Protein AF-R0MLH4-F1 (afd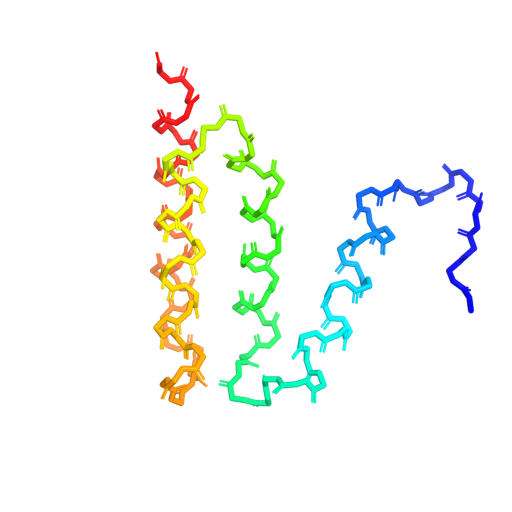b_monomer_lite)

Sequence (87 aa):
MPSLDGMNSNINIVSEYIHNLFSQNFPNITPESLKIFISGLFELCKNDEILREHIEDFNVKIYEFGNDEDLEEEMALKNERILSCQE

InterPro domains:
  IPR011989 Armadillo-like helical [G3DSA:1.25.10.10] (2-86)
  IPR014877 Exportin-1, C-terminal [PF08767] (5-66)
  IPR016024 Armadillo-type fold [SSF48371] (8-66)

Secondary structure (DSSP, 8-state):
-----TTS-HHHHHHHHHHHHHHHH-TTS-HHHHHHHHHHHHHSTT-HHHHHHHHHHHHHHTTS---STTHHHHHHHHHHHHHHTT-

pLDDT: mean 86.04, std 11.57, range [49.69, 95.19]

Organism: Nosema bombycis (strain CQ1 / CVCC 102059) (NCBI:txid578461)

Radius of gyration: 13.69 Å; chains: 1; bounding box: 33×26×36 Å

Foldseek 3Di:
DPDPPPVDDPLRVVLVVQLVVCCVVQVLADSLLSNLLSVLCVLLVLPPVLNVVSVVVVVVSSVPNDDCPCSVVSNVSSVVSSVVSVD

Structure (mmCIF, N/CA/C/O backbone):
data_AF-R0MLH4-F1
#
_entry.id   AF-R0MLH4-F1
#
loop_
_atom_site.group_PDB
_atom_site.id
_atom_site.type_symbol
_atom_site.label_atom_id
_atom_site.label_alt_id
_atom_site.label_comp_id
_atom_site.label_asym_id
_atom_site.label_entity_id
_atom_site.label_seq_id
_atom_site.pdbx_PDB_ins_code
_atom_site.Cartn_x
_atom_site.Cartn_y
_atom_site.Cartn_z
_atom_site.occupancy
_atom_site.B_iso_or_equiv
_atom_site.auth_seq_id
_atom_site.auth_comp_id
_atom_site.auth_asym_id
_atom_site.auth_atom_id
_atom_site.pdbx_PDB_model_num
ATOM 1 N N . MET A 1 1 ? -19.644 -13.228 -7.353 1.00 49.69 1 MET A N 1
ATOM 2 C CA . MET A 1 1 ? -18.518 -13.419 -8.292 1.00 49.69 1 MET A CA 1
ATOM 3 C C . MET A 1 1 ? -18.307 -12.103 -9.009 1.00 49.69 1 MET A C 1
ATOM 5 O O . MET A 1 1 ? -19.316 -11.557 -9.445 1.00 49.69 1 MET A O 1
ATOM 9 N N . PRO A 1 2 ? -17.070 -11.598 -9.120 1.00 53.03 2 PRO A N 1
ATOM 10 C CA . PRO A 1 2 ? -16.796 -10.477 -10.011 1.00 53.03 2 PRO A CA 1
ATOM 11 C C . PRO A 1 2 ? -17.122 -10.930 -11.440 1.00 53.03 2 PRO A C 1
ATOM 13 O O . PRO A 1 2 ? -16.771 -12.051 -11.823 1.00 53.03 2 PRO A O 1
ATOM 16 N N . SER A 1 3 ? -17.882 -10.134 -12.191 1.00 52.47 3 SER A N 1
ATOM 17 C CA . SER A 1 3 ? -18.220 -10.492 -13.566 1.00 52.47 3 SER A CA 1
ATOM 18 C C . SER A 1 3 ? -16.981 -10.322 -14.451 1.00 52.47 3 SER A C 1
ATOM 20 O O . SER A 1 3 ? -16.268 -9.324 -14.362 1.00 52.47 3 SER A O 1
ATOM 22 N N . LEU A 1 4 ? -16.705 -11.327 -15.289 1.00 56.97 4 LEU A N 1
ATOM 23 C CA . LEU A 1 4 ? -15.620 -11.330 -16.285 1.00 56.97 4 LEU A CA 1
ATOM 24 C C . LEU A 1 4 ? -15.997 -10.522 -17.535 1.00 56.97 4 LEU A C 1
ATOM 26 O O . LEU A 1 4 ? -15.477 -10.752 -18.629 1.00 56.97 4 LEU A O 1
ATOM 30 N N . ASP A 1 5 ? -16.947 -9.605 -17.392 1.00 57.97 5 ASP A N 1
ATOM 31 C CA . ASP A 1 5 ? -17.335 -8.714 -18.462 1.00 57.97 5 ASP A CA 1
ATOM 32 C C . ASP A 1 5 ? -16.110 -7.835 -18.724 1.00 57.97 5 ASP A C 1
ATOM 34 O O . ASP A 1 5 ? -15.556 -7.253 -17.789 1.00 57.97 5 ASP A O 1
ATOM 38 N N . GLY A 1 6 ? -15.677 -7.708 -19.981 1.00 58.56 6 GLY A N 1
ATOM 39 C CA . GLY A 1 6 ? -14.504 -6.904 -20.373 1.00 58.56 6 GLY A CA 1
ATOM 40 C C . GLY A 1 6 ? -14.578 -5.407 -20.016 1.00 58.56 6 GLY A C 1
ATOM 41 O O . GLY A 1 6 ? -13.740 -4.630 -20.460 1.00 58.56 6 GLY A O 1
ATOM 42 N N . MET A 1 7 ? -15.584 -5.003 -19.237 1.00 60.84 7 MET A N 1
ATOM 43 C CA . MET A 1 7 ? -15.745 -3.706 -18.592 1.00 60.84 7 MET A CA 1
ATOM 44 C C . MET A 1 7 ? -14.818 -3.530 -17.378 1.00 60.84 7 MET A C 1
ATOM 46 O O . MET A 1 7 ? -14.446 -2.399 -17.077 1.00 60.84 7 MET A O 1
ATOM 50 N N . ASN A 1 8 ? -14.415 -4.617 -16.705 1.00 58.09 8 ASN A N 1
ATOM 51 C CA . ASN A 1 8 ? -13.522 -4.561 -15.546 1.00 58.09 8 ASN A CA 1
ATOM 52 C C . ASN A 1 8 ? -12.117 -5.055 -15.904 1.00 58.09 8 ASN A C 1
ATOM 54 O O . ASN A 1 8 ? -11.921 -6.209 -16.279 1.00 58.09 8 ASN A O 1
ATOM 58 N N . SER A 1 9 ? -11.122 -4.175 -15.762 1.00 82.81 9 SER A N 1
ATOM 59 C CA . SER A 1 9 ? -9.710 -4.547 -15.902 1.00 82.81 9 SER A CA 1
ATOM 60 C C . SER A 1 9 ? -9.335 -5.624 -14.877 1.00 82.81 9 SER A C 1
ATOM 62 O O . SER A 1 9 ? -9.798 -5.572 -13.736 1.00 82.81 9 SER A O 1
ATOM 64 N N . ASN A 1 10 ? -8.441 -6.553 -15.238 1.00 86.69 10 ASN A N 1
ATOM 65 C CA . ASN A 1 10 ? -7.866 -7.523 -14.294 1.00 86.69 10 ASN A CA 1
ATOM 66 C C . ASN A 1 10 ? -7.295 -6.830 -13.050 1.00 86.69 10 ASN A C 1
ATOM 68 O O . ASN A 1 10 ? -7.420 -7.354 -11.949 1.00 86.69 10 ASN A O 1
ATOM 72 N N . ILE A 1 11 ? -6.727 -5.632 -13.222 1.00 87.19 11 ILE A N 1
ATOM 73 C CA . ILE A 1 11 ? -6.232 -4.808 -12.114 1.00 87.19 11 ILE A CA 1
ATOM 74 C C . ILE A 1 11 ? -7.373 -4.494 -11.143 1.00 87.19 11 ILE A C 1
ATOM 76 O O . ILE A 1 11 ? -7.213 -4.694 -9.949 1.00 87.19 11 ILE A O 1
ATOM 80 N N . ASN A 1 12 ? -8.548 -4.096 -11.634 1.00 88.19 12 ASN A N 1
ATOM 81 C CA . ASN A 1 12 ? -9.693 -3.771 -10.780 1.00 88.19 12 ASN A CA 1
ATOM 82 C C . ASN A 1 12 ? -10.182 -4.999 -10.005 1.00 88.19 12 ASN A C 1
ATOM 84 O O . ASN A 1 12 ? -10.433 -4.902 -8.808 1.00 88.19 12 ASN A O 1
ATOM 88 N N . ILE A 1 13 ? -10.270 -6.153 -10.673 1.00 90.25 13 ILE A N 1
ATOM 89 C CA . ILE A 1 13 ? -10.708 -7.409 -10.046 1.00 90.25 13 ILE A CA 1
ATOM 90 C C . ILE A 1 13 ? -9.737 -7.819 -8.933 1.00 90.25 13 ILE A C 1
ATOM 92 O O . ILE A 1 13 ? -10.160 -8.183 -7.836 1.00 90.25 13 ILE A O 1
ATOM 96 N N . VAL A 1 14 ? -8.431 -7.754 -9.204 1.00 92.00 14 VAL A N 1
ATOM 97 C CA . VAL A 1 14 ? -7.399 -8.107 -8.224 1.00 92.00 14 VAL A CA 1
ATOM 98 C C . VAL A 1 14 ? -7.377 -7.096 -7.077 1.00 92.00 14 VAL A C 1
ATOM 100 O O . VAL A 1 14 ? -7.364 -7.514 -5.923 1.00 92.00 14 VAL A O 1
ATOM 103 N N . SER A 1 15 ? -7.446 -5.794 -7.361 1.00 91.88 15 SER A N 1
ATOM 104 C CA . SER A 1 15 ? -7.508 -4.743 -6.339 1.00 91.88 15 SER A CA 1
ATOM 105 C C . SER A 1 15 ? -8.705 -4.916 -5.409 1.00 91.88 15 SER A C 1
ATOM 107 O O . SER A 1 15 ? -8.546 -4.845 -4.195 1.00 91.88 15 SER A O 1
ATOM 109 N N . GLU A 1 16 ? -9.894 -5.197 -5.950 1.00 91.75 16 GLU A N 1
ATOM 110 C CA . GLU A 1 16 ? -11.099 -5.436 -5.149 1.00 91.75 16 GLU A CA 1
ATOM 111 C C . GLU A 1 16 ? -10.967 -6.701 -4.291 1.00 91.75 16 GLU A C 1
ATOM 113 O O . GLU A 1 16 ? -11.349 -6.714 -3.118 1.00 91.75 16 GLU A O 1
ATOM 118 N N . TYR A 1 17 ? -10.386 -7.765 -4.850 1.00 93.56 17 TYR A N 1
ATOM 119 C CA . TYR A 1 17 ? -10.132 -8.995 -4.109 1.00 93.56 17 TYR A CA 1
ATOM 120 C C . TYR A 1 17 ? -9.156 -8.774 -2.945 1.00 93.56 17 TYR A C 1
ATOM 122 O O . TYR A 1 17 ? -9.446 -9.191 -1.822 1.00 93.56 17 TYR A O 1
ATOM 130 N N . ILE A 1 18 ? -8.032 -8.090 -3.190 1.00 94.25 18 ILE A N 1
ATOM 131 C CA . ILE A 1 18 ? -7.038 -7.770 -2.156 1.00 94.25 18 ILE A CA 1
ATOM 132 C C . ILE A 1 18 ? -7.664 -6.870 -1.091 1.00 94.25 18 ILE A C 1
ATOM 134 O O . ILE A 1 18 ? -7.521 -7.159 0.094 1.00 94.25 18 ILE A O 1
ATOM 138 N N . HIS A 1 19 ? -8.411 -5.839 -1.497 1.00 93.75 19 HIS A N 1
ATOM 139 C CA . HIS A 1 19 ? -9.107 -4.947 -0.574 1.00 93.75 19 HIS A CA 1
ATOM 140 C C . HIS A 1 19 ? -10.022 -5.737 0.364 1.00 93.75 19 HIS A C 1
ATOM 142 O O . HIS A 1 19 ? -9.886 -5.655 1.581 1.00 93.75 19 HIS A O 1
ATOM 148 N N . ASN A 1 20 ? -10.900 -6.579 -0.185 1.00 93.56 20 ASN A N 1
ATOM 149 C CA . ASN A 1 20 ? -11.821 -7.383 0.618 1.00 93.56 20 ASN A CA 1
ATOM 150 C C . ASN A 1 20 ? -11.101 -8.364 1.551 1.00 93.56 20 ASN A C 1
ATOM 152 O O . ASN A 1 20 ? -11.528 -8.542 2.692 1.00 93.56 20 ASN A O 1
ATOM 156 N N . LEU A 1 21 ? -10.017 -8.991 1.090 1.00 94.56 21 LEU A N 1
ATOM 157 C CA . LEU A 1 21 ? -9.219 -9.895 1.913 1.00 94.56 21 LEU A CA 1
ATOM 158 C C . LEU A 1 21 ? -8.575 -9.149 3.088 1.00 94.56 21 LEU A C 1
ATOM 160 O O . LEU A 1 21 ? -8.666 -9.594 4.230 1.00 94.56 21 LEU A O 1
ATOM 164 N N . PHE A 1 22 ? -7.945 -8.009 2.824 1.00 92.50 22 PHE A N 1
ATOM 165 C CA . PHE A 1 22 ? -7.186 -7.278 3.832 1.00 92.50 22 PHE A CA 1
ATOM 166 C C . PHE A 1 22 ? -8.108 -6.569 4.824 1.00 92.50 22 PHE A C 1
ATOM 168 O O . PHE A 1 22 ? -7.864 -6.663 6.022 1.00 92.50 22 PHE A O 1
ATOM 175 N N . SER A 1 23 ? -9.225 -5.981 4.380 1.00 90.44 23 SER A N 1
ATOM 176 C CA . SER A 1 23 ? -10.210 -5.369 5.287 1.00 90.44 23 SER A CA 1
ATOM 177 C C . SER A 1 23 ? -10.800 -6.359 6.301 1.00 90.44 23 SER A C 1
ATOM 179 O O . SER A 1 23 ? -11.184 -5.958 7.395 1.00 90.44 23 SER A O 1
ATOM 181 N N . GLN A 1 24 ? -10.883 -7.651 5.962 1.00 91.06 24 GLN A N 1
ATOM 182 C CA . GLN A 1 24 ? -11.383 -8.684 6.881 1.00 91.06 24 GLN A CA 1
ATOM 183 C C . GLN A 1 24 ? -10.335 -9.161 7.892 1.00 91.06 24 GLN A C 1
ATOM 185 O O . GLN A 1 24 ? -10.703 -9.626 8.968 1.00 91.06 24 GLN A O 1
ATOM 190 N N . ASN A 1 25 ? -9.048 -9.078 7.546 1.00 90.56 25 ASN A N 1
ATOM 191 C CA . ASN A 1 25 ? -7.957 -9.617 8.363 1.00 90.56 25 ASN A CA 1
ATOM 192 C C . ASN A 1 25 ? -7.213 -8.534 9.163 1.00 90.56 25 ASN A C 1
ATOM 194 O O . ASN A 1 25 ? -6.634 -8.850 10.199 1.00 90.56 25 ASN A O 1
ATOM 198 N N . PHE A 1 26 ? -7.274 -7.272 8.729 1.00 88.69 26 PHE A N 1
ATOM 199 C CA . PHE A 1 26 ? -6.600 -6.128 9.349 1.00 88.69 26 PHE A CA 1
ATOM 200 C C . PHE A 1 26 ? -7.613 -5.019 9.686 1.00 88.69 26 PHE A C 1
ATOM 202 O O . PHE A 1 26 ? -7.644 -3.981 9.025 1.00 88.69 26 PHE A O 1
ATOM 209 N N . PRO A 1 27 ? -8.480 -5.218 10.699 1.00 84.12 27 PRO A N 1
ATOM 210 C CA . PRO A 1 27 ? -9.523 -4.250 11.060 1.00 84.12 27 PRO A CA 1
ATOM 211 C C . PRO A 1 27 ? -8.969 -2.931 11.623 1.00 84.12 27 PRO A C 1
ATOM 213 O O . PRO A 1 27 ? -9.709 -1.964 11.768 1.00 84.12 27 PRO A O 1
ATOM 216 N N . ASN A 1 28 ? -7.683 -2.903 11.970 1.00 85.06 28 ASN A N 1
ATOM 217 C CA . ASN A 1 28 ? -6.948 -1.729 12.424 1.00 85.06 28 ASN A CA 1
ATOM 218 C C . ASN A 1 28 ? -6.452 -0.834 11.280 1.00 85.06 28 ASN A C 1
ATOM 220 O O . ASN A 1 28 ? -5.914 0.228 11.561 1.00 85.06 28 ASN A O 1
ATOM 224 N N . ILE A 1 29 ? -6.606 -1.241 10.017 1.00 88.62 29 ILE A N 1
ATOM 225 C CA . ILE A 1 29 ? -6.233 -0.428 8.857 1.00 88.62 29 ILE A CA 1
ATOM 226 C C . ILE A 1 29 ? -7.479 0.212 8.260 1.00 88.62 29 ILE A C 1
ATOM 228 O O . ILE A 1 29 ? -8.505 -0.441 8.051 1.00 88.62 29 ILE A O 1
ATOM 232 N N . THR A 1 30 ? -7.382 1.501 7.953 1.00 90.50 30 THR A N 1
ATOM 233 C CA . THR A 1 30 ? -8.492 2.241 7.366 1.00 90.50 30 THR A CA 1
ATOM 234 C C . THR A 1 30 ? -8.661 1.902 5.880 1.00 90.50 30 THR A C 1
ATOM 236 O O . THR A 1 30 ? -7.685 1.581 5.191 1.00 90.50 30 THR A O 1
ATOM 239 N N . PRO A 1 31 ? -9.892 1.972 5.337 1.00 89.88 31 PRO A N 1
ATOM 240 C CA . PRO A 1 31 ? -10.133 1.673 3.926 1.00 89.88 31 PRO A CA 1
ATOM 241 C C . PRO A 1 31 ? -9.330 2.560 2.969 1.00 89.88 31 PRO A C 1
ATOM 243 O O . 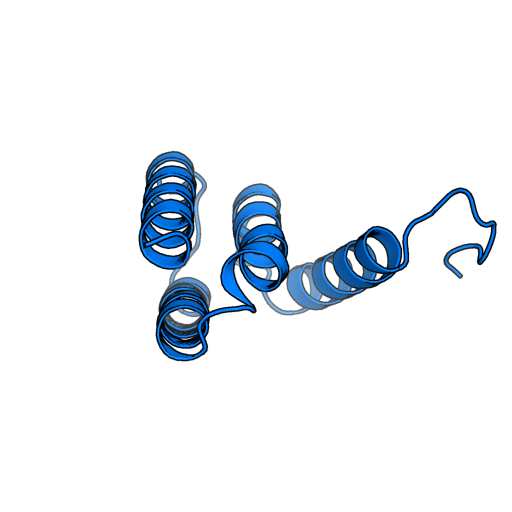PRO A 1 31 ? -8.922 2.099 1.906 1.00 89.88 31 PRO A O 1
ATOM 246 N N . GLU A 1 32 ? -9.091 3.824 3.328 1.00 91.19 32 GLU A N 1
ATOM 247 C CA . GLU A 1 32 ? -8.332 4.749 2.482 1.00 91.19 32 GLU A CA 1
ATOM 248 C C . GLU A 1 32 ? -6.837 4.415 2.472 1.00 91.19 32 GLU A C 1
ATOM 250 O O . GLU A 1 32 ? -6.248 4.332 1.394 1.00 91.19 32 GLU A O 1
ATOM 255 N N . SER A 1 33 ? -6.245 4.096 3.627 1.00 91.38 33 SER A N 1
ATOM 256 C CA . SER A 1 33 ? -4.852 3.636 3.698 1.00 91.38 33 SER A CA 1
ATOM 257 C C . SER A 1 33 ? -4.654 2.343 2.903 1.00 91.38 33 SER A C 1
ATOM 259 O O . SER A 1 33 ? -3.716 2.207 2.114 1.00 91.38 33 SER A O 1
ATOM 261 N N . LEU A 1 34 ? -5.609 1.413 3.004 1.00 92.62 34 LEU A N 1
ATOM 262 C CA . LEU A 1 34 ? -5.564 0.170 2.243 1.00 92.62 34 LEU A CA 1
ATOM 263 C C . LEU A 1 34 ? -5.622 0.407 0.725 1.00 92.62 34 LEU A C 1
ATOM 265 O O . LEU A 1 34 ? -4.937 -0.283 -0.031 1.00 92.62 34 LEU A O 1
ATOM 269 N N . LYS A 1 35 ? -6.396 1.392 0.252 1.00 93.12 35 LYS A N 1
ATOM 270 C CA . LYS A 1 35 ? -6.402 1.771 -1.172 1.00 93.12 35 LYS A CA 1
ATOM 271 C C . LYS A 1 35 ? -5.059 2.346 -1.616 1.00 93.12 35 LYS A C 1
ATOM 273 O O . LYS A 1 35 ? -4.610 2.006 -2.712 1.00 93.12 35 LYS A O 1
ATOM 278 N N . ILE A 1 36 ? -4.420 3.183 -0.792 1.00 93.94 36 ILE A N 1
ATOM 279 C CA . ILE A 1 36 ? -3.085 3.727 -1.085 1.00 93.94 36 ILE A CA 1
ATOM 280 C C . ILE A 1 36 ? -2.094 2.570 -1.240 1.00 93.94 36 ILE A C 1
ATOM 282 O O . ILE A 1 36 ? -1.442 2.477 -2.282 1.00 93.94 36 ILE A O 1
ATOM 286 N N . PHE A 1 37 ? -2.074 1.637 -0.285 1.00 94.56 37 PHE A N 1
ATOM 287 C CA . PHE A 1 37 ? -1.232 0.442 -0.342 1.00 94.56 37 PHE A CA 1
ATOM 288 C C . PHE A 1 37 ? -1.475 -0.398 -1.607 1.00 94.56 37 PHE A C 1
ATOM 290 O O . PHE A 1 37 ? -0.550 -0.681 -2.365 1.00 94.56 37 PHE A O 1
ATOM 297 N N . ILE A 1 38 ? -2.732 -0.744 -1.905 1.00 94.69 38 ILE A N 1
ATOM 298 C CA . ILE A 1 38 ? -3.067 -1.558 -3.085 1.00 94.69 38 ILE A CA 1
ATOM 299 C C . ILE A 1 38 ? -2.655 -0.855 -4.382 1.00 94.69 38 ILE A C 1
ATOM 301 O O . ILE A 1 38 ? -2.143 -1.511 -5.287 1.00 94.69 38 ILE A O 1
ATOM 305 N N . SER A 1 39 ? -2.839 0.466 -4.483 1.00 93.69 39 SER A N 1
ATOM 306 C CA . SER A 1 39 ? -2.373 1.219 -5.654 1.00 93.69 39 SER A CA 1
ATOM 307 C C . SER A 1 39 ? -0.848 1.155 -5.805 1.00 93.69 39 SER A C 1
ATOM 309 O O . SER A 1 39 ? -0.353 0.899 -6.905 1.00 93.69 39 SER A O 1
ATOM 311 N N . GLY A 1 40 ? -0.109 1.270 -4.696 1.00 92.88 40 GLY A N 1
ATOM 312 C CA . GLY A 1 40 ? 1.349 1.188 -4.676 1.00 92.88 40 GLY A CA 1
ATOM 313 C C . GLY A 1 40 ? 1.884 -0.173 -5.120 1.00 92.88 40 GLY A C 1
ATOM 314 O O . GLY A 1 40 ? 2.875 -0.217 -5.845 1.00 92.88 40 GLY A O 1
ATOM 315 N N . LEU A 1 41 ? 1.192 -1.277 -4.808 1.00 94.19 41 LEU A N 1
ATOM 316 C CA . LEU A 1 41 ? 1.579 -2.617 -5.278 1.00 94.19 41 LEU A CA 1
ATOM 317 C C . LEU A 1 41 ? 1.686 -2.713 -6.807 1.00 94.19 41 LEU A C 1
ATOM 319 O O . LEU A 1 41 ? 2.556 -3.417 -7.314 1.00 94.19 41 LEU A O 1
ATOM 323 N N . PHE A 1 42 ? 0.817 -2.019 -7.549 1.00 91.81 42 PHE A N 1
ATOM 324 C CA . PHE A 1 42 ? 0.852 -2.013 -9.015 1.00 91.81 42 PHE A CA 1
ATOM 325 C C . PHE A 1 42 ? 1.756 -0.919 -9.580 1.00 91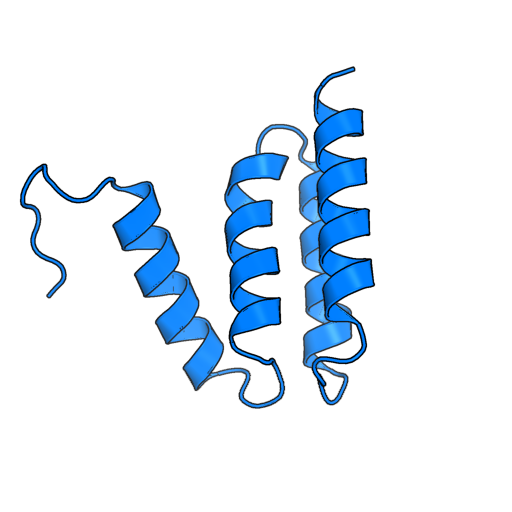.81 42 PHE A C 1
ATOM 327 O O . PHE A 1 42 ? 2.387 -1.121 -10.616 1.00 91.81 42 PHE A O 1
ATOM 334 N N . GLU A 1 43 ? 1.827 0.238 -8.927 1.00 91.56 43 GLU A N 1
ATOM 335 C CA . GLU A 1 43 ? 2.598 1.384 -9.418 1.00 91.56 43 GLU A CA 1
ATOM 336 C C . GLU A 1 43 ? 4.109 1.209 -9.197 1.00 91.56 43 GLU A C 1
ATOM 338 O O . GLU A 1 43 ? 4.904 1.628 -10.039 1.00 91.56 43 GLU A O 1
ATOM 343 N N . LEU A 1 44 ? 4.504 0.524 -8.120 1.00 92.81 44 LEU A N 1
ATOM 344 C CA . LEU A 1 44 ? 5.901 0.306 -7.731 1.00 92.81 44 LEU A CA 1
ATOM 345 C C . LEU A 1 44 ? 6.457 -1.048 -8.202 1.00 92.81 44 LEU A C 1
ATOM 347 O O . LEU A 1 44 ? 7.638 -1.323 -8.018 1.00 92.81 44 LEU A O 1
ATOM 351 N N . CYS A 1 45 ? 5.651 -1.887 -8.869 1.00 89.44 45 CY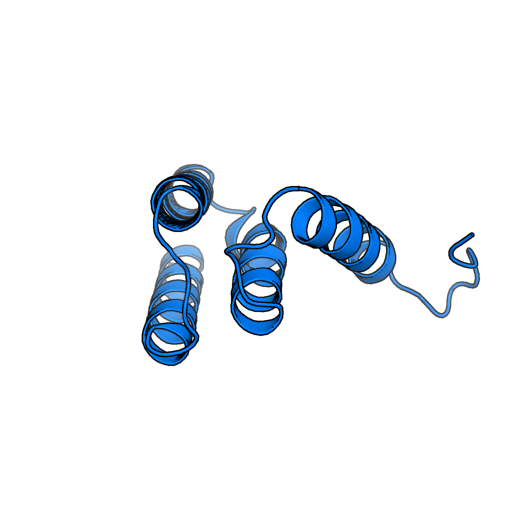S A N 1
ATOM 352 C CA . CYS A 1 45 ? 6.032 -3.261 -9.240 1.00 89.44 45 CYS A CA 1
ATOM 353 C C . CYS A 1 45 ? 7.211 -3.389 -10.220 1.00 89.44 45 CYS A C 1
ATOM 355 O O . CYS A 1 45 ? 7.637 -4.500 -10.524 1.00 89.44 45 CYS A O 1
ATOM 357 N N . LYS A 1 46 ? 7.712 -2.274 -10.759 1.00 89.06 46 LYS A N 1
ATOM 358 C CA . LYS A 1 46 ? 8.853 -2.247 -11.683 1.00 89.06 46 LYS A CA 1
ATOM 359 C C . LYS A 1 46 ? 10.206 -2.183 -10.975 1.00 89.06 46 LYS A C 1
ATOM 361 O O . LYS A 1 46 ? 11.217 -2.412 -11.634 1.00 89.06 46 LYS A O 1
ATOM 366 N N . ASN A 1 47 ? 10.227 -1.864 -9.682 1.00 92.56 47 ASN A N 1
ATOM 367 C CA . ASN A 1 47 ? 11.437 -1.811 -8.873 1.00 92.56 47 ASN A CA 1
ATOM 368 C C . ASN A 1 47 ? 11.229 -2.641 -7.600 1.00 92.56 47 ASN A C 1
ATOM 370 O O . ASN A 1 47 ? 10.490 -2.242 -6.700 1.00 92.56 47 ASN A O 1
ATOM 374 N N . ASP A 1 48 ? 11.892 -3.797 -7.538 1.00 92.38 48 ASP A N 1
ATOM 375 C CA . ASP A 1 48 ? 11.752 -4.757 -6.440 1.00 92.38 48 ASP A CA 1
ATOM 376 C C . ASP A 1 48 ? 12.160 -4.173 -5.078 1.00 92.38 48 ASP A C 1
ATOM 378 O O . ASP A 1 48 ? 11.557 -4.520 -4.063 1.00 92.38 48 ASP A O 1
ATOM 382 N N . GLU A 1 49 ? 13.162 -3.290 -5.039 1.00 94.00 49 GLU A N 1
ATOM 383 C CA . GLU A 1 49 ? 13.645 -2.667 -3.801 1.00 94.00 49 GLU A CA 1
ATOM 384 C C . GLU A 1 49 ? 12.602 -1.694 -3.243 1.00 94.00 49 GLU A C 1
ATOM 386 O O . GLU A 1 49 ? 12.185 -1.820 -2.094 1.00 94.00 49 GLU A O 1
ATOM 391 N N . ILE A 1 50 ? 12.075 -0.814 -4.095 1.00 93.56 50 ILE A N 1
ATOM 392 C CA . ILE A 1 50 ? 11.050 0.164 -3.709 1.00 93.56 50 ILE A CA 1
ATOM 393 C C . ILE A 1 50 ? 9.724 -0.525 -3.352 1.00 93.56 50 ILE A C 1
ATOM 395 O O . ILE A 1 50 ? 9.053 -0.140 -2.391 1.00 93.56 50 ILE A O 1
ATOM 399 N N . LEU A 1 51 ? 9.337 -1.569 -4.094 1.00 94.06 51 LEU A N 1
ATOM 400 C CA . LEU A 1 51 ? 8.158 -2.368 -3.760 1.00 94.06 51 LEU A CA 1
ATOM 401 C C . LEU A 1 51 ? 8.322 -3.047 -2.397 1.00 94.06 51 LEU A C 1
ATOM 403 O O . LEU A 1 51 ? 7.376 -3.092 -1.609 1.00 94.06 51 LEU A O 1
ATOM 407 N N . ARG A 1 52 ? 9.512 -3.584 -2.117 1.00 95.00 52 ARG A N 1
ATOM 408 C CA . ARG A 1 52 ? 9.808 -4.219 -0.837 1.00 95.00 52 ARG A CA 1
ATOM 409 C C . ARG A 1 52 ? 9.683 -3.228 0.313 1.00 95.00 52 ARG A C 1
ATOM 411 O O . ARG A 1 52 ? 9.011 -3.559 1.284 1.00 95.00 52 ARG A O 1
ATOM 418 N N . GLU A 1 53 ? 10.267 -2.040 0.195 1.00 95.19 53 GLU A N 1
ATOM 419 C CA . GLU A 1 53 ? 10.122 -0.987 1.206 1.00 95.19 53 GLU A CA 1
ATOM 420 C C . GLU A 1 53 ? 8.649 -0.630 1.436 1.00 95.19 53 GLU A C 1
ATOM 422 O O . GLU A 1 53 ? 8.193 -0.559 2.573 1.00 95.19 53 GLU A O 1
ATOM 427 N N . HIS A 1 54 ? 7.866 -0.500 0.361 1.00 95.00 54 HIS A N 1
ATOM 428 C CA . HIS A 1 54 ? 6.433 -0.226 0.466 1.00 95.00 54 HIS A CA 1
ATOM 429 C C . HIS A 1 54 ? 5.664 -1.320 1.232 1.00 95.00 54 HIS A C 1
ATOM 431 O O . HIS A 1 54 ? 4.740 -1.022 1.992 1.00 95.00 54 HIS A O 1
ATOM 437 N N . ILE A 1 55 ? 6.048 -2.589 1.063 1.00 94.75 55 ILE A N 1
ATOM 438 C CA . ILE A 1 55 ? 5.482 -3.717 1.817 1.00 94.75 55 ILE A CA 1
ATOM 439 C C . ILE A 1 55 ? 5.966 -3.716 3.275 1.00 94.75 55 ILE A C 1
ATOM 441 O O . ILE A 1 55 ? 5.189 -4.041 4.173 1.00 94.75 55 ILE A O 1
ATOM 445 N N . GLU A 1 56 ? 7.231 -3.379 3.529 1.00 94.38 56 GLU A N 1
ATOM 446 C CA . GLU A 1 56 ? 7.796 -3.299 4.880 1.00 94.38 56 GLU A CA 1
ATOM 447 C C . GLU A 1 56 ? 7.116 -2.196 5.710 1.00 94.38 56 GLU A C 1
ATOM 449 O O . GLU A 1 56 ? 6.720 -2.467 6.844 1.00 94.38 56 GLU A O 1
ATOM 454 N N . ASP A 1 57 ? 6.857 -1.024 5.127 1.00 91.12 57 ASP A N 1
ATOM 455 C CA . ASP A 1 57 ? 6.105 0.054 5.786 1.00 91.12 57 ASP A CA 1
ATOM 456 C C . ASP A 1 57 ? 4.682 -0.386 6.145 1.00 91.12 57 ASP A C 1
ATOM 458 O O . ASP A 1 57 ? 4.221 -0.202 7.274 1.00 91.12 57 ASP A O 1
ATOM 462 N N . PHE A 1 58 ? 3.988 -1.034 5.203 1.00 91.56 58 PHE A N 1
ATOM 463 C CA . PHE A 1 58 ? 2.652 -1.564 5.461 1.00 91.56 58 PHE A CA 1
ATOM 464 C C . PHE A 1 58 ? 2.668 -2.624 6.570 1.00 91.56 58 PHE A C 1
ATOM 466 O O . PHE A 1 58 ? 1.773 -2.650 7.415 1.00 91.56 58 PHE A O 1
ATOM 473 N N . ASN A 1 59 ? 3.704 -3.470 6.612 1.00 90.50 59 ASN A N 1
ATOM 474 C CA . ASN A 1 59 ? 3.884 -4.443 7.684 1.00 90.50 59 ASN A CA 1
ATOM 475 C C . ASN A 1 59 ? 4.059 -3.777 9.048 1.00 90.50 59 ASN A C 1
ATOM 477 O O . ASN A 1 59 ? 3.550 -4.313 10.020 1.00 90.50 59 ASN A O 1
ATOM 481 N N . VAL A 1 60 ? 4.751 -2.643 9.156 1.00 88.69 60 VAL A N 1
ATOM 482 C CA . VAL A 1 60 ? 4.817 -1.899 10.425 1.00 88.69 60 VAL A CA 1
ATOM 483 C C . VAL A 1 60 ? 3.432 -1.369 10.785 1.00 88.69 60 VAL A C 1
ATOM 485 O O . VAL A 1 60 ? 2.952 -1.593 11.897 1.00 88.69 60 VAL A O 1
ATOM 488 N N . LYS A 1 61 ? 2.739 -0.777 9.809 1.00 84.31 61 LYS A N 1
ATOM 489 C CA . LYS A 1 61 ? 1.428 -0.165 10.012 1.00 84.31 61 LYS A CA 1
ATOM 490 C C . LYS A 1 61 ? 0.363 -1.144 10.510 1.00 84.31 61 LYS A C 1
ATOM 492 O O . LYS A 1 61 ? -0.438 -0.786 11.367 1.00 84.31 61 LYS A O 1
ATOM 497 N N . ILE A 1 62 ? 0.358 -2.398 10.044 1.00 86.94 62 ILE A N 1
ATOM 498 C CA . ILE A 1 62 ? -0.596 -3.411 10.542 1.00 86.94 62 ILE A CA 1
ATOM 499 C C . ILE A 1 62 ? -0.392 -3.777 12.020 1.00 86.94 62 ILE A C 1
ATOM 501 O O . ILE A 1 62 ? -1.290 -4.386 12.602 1.00 86.94 62 ILE A O 1
ATOM 505 N N . TYR A 1 63 ? 0.744 -3.441 12.637 1.00 83.44 63 TYR A N 1
ATOM 506 C CA . TYR A 1 63 ? 0.965 -3.629 14.077 1.00 83.44 63 TYR A CA 1
ATOM 507 C C . TYR A 1 63 ? 0.631 -2.382 14.901 1.00 83.44 63 TYR A C 1
ATOM 509 O O . TYR A 1 63 ? 0.532 -2.469 16.127 1.00 83.44 63 TYR A O 1
ATOM 517 N N . GLU A 1 64 ? 0.410 -1.246 14.245 1.00 81.44 64 GLU A N 1
ATOM 518 C CA . GLU A 1 64 ? -0.032 -0.001 14.857 1.00 81.44 64 GLU A CA 1
ATOM 519 C C . GLU A 1 64 ? -1.562 0.128 14.711 1.00 81.44 64 GLU A C 1
ATOM 521 O O . GLU A 1 64 ? -2.192 -0.456 13.821 1.00 81.44 64 GLU A O 1
ATOM 526 N N . PHE A 1 65 ? -2.220 0.834 15.636 1.00 68.56 65 PHE A N 1
ATOM 527 C CA . PHE A 1 65 ? -3.629 1.179 15.440 1.00 68.56 65 PHE A CA 1
ATOM 528 C C . PHE A 1 65 ? -3.689 2.250 14.353 1.00 68.56 65 PHE A C 1
ATOM 530 O O . PHE A 1 65 ? -3.456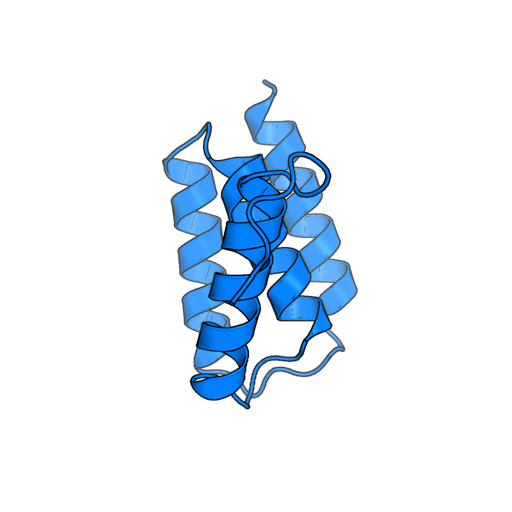 3.421 14.635 1.00 68.56 65 PHE A O 1
ATOM 537 N N . GLY A 1 66 ? -3.978 1.837 13.121 1.00 67.56 66 GLY A N 1
ATOM 538 C CA . GLY A 1 66 ? -4.090 2.741 11.989 1.00 67.56 66 GLY A CA 1
ATOM 539 C C . GLY A 1 66 ? -5.242 3.718 12.192 1.00 67.56 66 GLY A C 1
ATOM 540 O O . GLY A 1 66 ? -6.393 3.326 12.401 1.00 67.56 66 GLY A O 1
ATOM 541 N N . ASN A 1 67 ? -4.923 5.003 12.122 1.00 73.81 67 ASN A N 1
ATOM 542 C CA . ASN A 1 67 ? -5.892 6.073 11.965 1.00 73.81 67 ASN A CA 1
ATOM 543 C C . ASN A 1 67 ? -5.672 6.744 10.595 1.00 73.81 67 ASN A C 1
ATOM 545 O O . ASN A 1 67 ? -4.764 6.380 9.843 1.00 73.81 67 ASN A O 1
ATOM 549 N N . ASP A 1 68 ? -6.549 7.682 10.248 1.00 81.19 68 ASP A N 1
ATOM 550 C CA . ASP A 1 68 ? -6.462 8.421 8.986 1.00 81.19 68 ASP A CA 1
ATOM 551 C C . ASP A 1 68 ? -5.536 9.654 9.073 1.00 81.19 68 ASP A C 1
ATOM 553 O O . ASP A 1 68 ? -5.485 10.435 8.125 1.00 81.19 68 ASP A O 1
ATOM 557 N N . GLU A 1 69 ? -4.824 9.864 10.190 1.00 82.56 69 GLU A N 1
ATOM 558 C CA . GLU A 1 69 ? -3.959 11.044 10.368 1.00 82.56 69 GLU A CA 1
ATOM 559 C C . GLU A 1 69 ? -2.767 11.017 9.400 1.00 82.56 69 GLU A C 1
ATOM 561 O O . GLU A 1 69 ? -2.388 12.063 8.877 1.00 82.56 69 GLU A O 1
ATOM 566 N N . ASP A 1 70 ? -2.268 9.824 9.072 1.00 85.19 70 ASP A N 1
ATOM 567 C CA . ASP A 1 70 ? -1.069 9.642 8.244 1.00 85.19 70 ASP A CA 1
ATOM 568 C C . ASP A 1 70 ? -1.369 9.498 6.737 1.00 85.19 70 ASP A C 1
ATOM 570 O O . ASP A 1 70 ? -0.455 9.332 5.929 1.00 85.19 70 ASP A O 1
ATOM 574 N N . LEU A 1 71 ? -2.639 9.586 6.311 1.00 88.88 71 LEU A N 1
ATOM 575 C CA . LEU A 1 71 ? -3.027 9.336 4.911 1.00 88.88 71 LEU A CA 1
ATOM 576 C C . LEU A 1 71 ? -2.316 10.252 3.908 1.00 88.88 71 LEU A C 1
ATOM 578 O O . LEU A 1 71 ? -1.990 9.830 2.795 1.00 88.88 71 LEU A O 1
ATOM 582 N N . GLU A 1 72 ? -2.128 11.521 4.270 1.00 90.25 72 GLU A N 1
ATOM 583 C CA . GLU A 1 72 ? -1.462 12.494 3.403 1.00 90.25 72 GLU A CA 1
ATOM 584 C C . GLU A 1 72 ? 0.027 12.161 3.250 1.00 90.25 72 GLU A C 1
ATOM 586 O O . GLU A 1 72 ? 0.558 12.216 2.138 1.00 90.25 72 GLU A O 1
ATOM 591 N N . GLU A 1 73 ? 0.673 11.727 4.334 1.00 90.25 73 GLU A N 1
ATOM 592 C CA . GLU A 1 73 ? 2.066 11.281 4.332 1.00 90.25 73 GLU A CA 1
ATOM 593 C C . GLU A 1 73 ? 2.241 9.992 3.519 1.00 90.25 73 GLU A C 1
ATOM 595 O O . GLU A 1 73 ? 3.129 9.918 2.671 1.00 90.25 73 GLU A O 1
ATOM 600 N N . GLU A 1 74 ? 1.344 9.014 3.668 1.00 90.31 74 GLU A N 1
ATOM 601 C CA . GLU A 1 74 ? 1.354 7.784 2.864 1.00 90.31 74 GLU A CA 1
ATOM 602 C C . GLU A 1 74 ? 1.228 8.068 1.368 1.00 90.31 74 GLU A C 1
ATOM 604 O O . GLU A 1 74 ? 1.937 7.482 0.542 1.00 90.31 74 GLU A O 1
ATOM 609 N N . MET A 1 75 ? 0.311 8.967 1.004 1.00 91.88 75 MET A N 1
ATOM 610 C CA . MET A 1 75 ? 0.120 9.352 -0.386 1.00 91.88 75 MET A CA 1
ATOM 611 C C . MET A 1 75 ? 1.357 10.078 -0.925 1.00 91.88 75 MET A C 1
ATOM 613 O O . MET A 1 75 ? 1.781 9.794 -2.049 1.00 91.88 75 MET A O 1
ATOM 617 N N . ALA A 1 76 ? 1.951 10.979 -0.139 1.00 93.50 76 ALA A N 1
ATOM 618 C CA . ALA A 1 76 ? 3.166 11.696 -0.510 1.00 93.50 76 ALA A CA 1
ATOM 619 C C . ALA A 1 76 ? 4.354 10.742 -0.704 1.00 93.50 76 ALA A C 1
ATOM 621 O O . ALA A 1 76 ? 4.986 10.775 -1.761 1.00 93.50 76 ALA A O 1
ATOM 622 N N . LEU A 1 77 ? 4.593 9.839 0.250 1.00 92.88 77 LEU A N 1
ATOM 623 C CA . LEU A 1 77 ? 5.677 8.858 0.200 1.00 92.88 77 LEU A CA 1
ATOM 624 C C . LEU A 1 77 ? 5.525 7.908 -0.993 1.00 92.88 77 LEU A C 1
ATOM 626 O O . LEU A 1 77 ? 6.489 7.633 -1.710 1.00 92.88 77 LEU A O 1
ATOM 630 N N . LYS A 1 78 ? 4.301 7.430 -1.259 1.00 93.12 78 LYS A N 1
ATOM 631 C CA . LYS A 1 78 ? 4.019 6.623 -2.453 1.00 93.12 78 LYS A CA 1
ATOM 632 C C . LYS A 1 78 ? 4.358 7.397 -3.729 1.00 93.12 78 LYS A C 1
ATOM 634 O O . LYS A 1 78 ? 5.010 6.851 -4.615 1.00 93.12 78 LYS A O 1
ATOM 639 N N . ASN A 1 79 ? 3.930 8.655 -3.833 1.00 92.12 79 ASN A N 1
ATOM 640 C CA . ASN A 1 79 ? 4.182 9.479 -5.015 1.00 92.12 79 ASN A CA 1
ATOM 641 C C . ASN A 1 79 ? 5.678 9.754 -5.224 1.00 92.12 79 ASN A C 1
ATOM 643 O O . ASN A 1 79 ? 6.144 9.688 -6.358 1.00 92.12 79 ASN A O 1
ATOM 647 N N . GLU A 1 80 ? 6.433 10.006 -4.154 1.00 92.50 80 GLU A N 1
ATOM 648 C CA . GLU A 1 80 ? 7.892 10.149 -4.212 1.00 92.50 80 GLU A CA 1
ATOM 649 C C . GLU A 1 80 ? 8.556 8.875 -4.752 1.00 92.50 80 GLU A C 1
ATOM 651 O O . GLU A 1 80 ? 9.322 8.929 -5.711 1.00 92.50 80 GLU A O 1
ATOM 656 N N . ARG A 1 81 ? 8.181 7.707 -4.223 1.00 91.50 81 ARG A N 1
ATOM 657 C CA . ARG A 1 81 ? 8.674 6.404 -4.697 1.00 91.50 81 ARG A CA 1
ATOM 658 C C . ARG A 1 81 ? 8.368 6.143 -6.170 1.00 91.50 81 ARG A C 1
ATOM 660 O O . ARG A 1 81 ? 9.197 5.581 -6.882 1.00 91.50 81 ARG A O 1
ATOM 667 N N . ILE A 1 82 ? 7.193 6.558 -6.646 1.00 90.06 82 ILE A N 1
ATOM 668 C CA . ILE A 1 82 ? 6.830 6.449 -8.066 1.00 90.06 82 ILE A CA 1
ATOM 669 C C . ILE A 1 82 ? 7.767 7.291 -8.935 1.00 90.06 82 ILE A C 1
ATOM 671 O O . ILE A 1 82 ? 8.149 6.829 -10.009 1.00 90.06 82 ILE A O 1
ATOM 675 N N . LEU A 1 83 ? 8.146 8.493 -8.489 1.00 89.00 83 LEU A N 1
ATOM 676 C CA . LEU A 1 83 ? 9.108 9.336 -9.204 1.00 89.00 83 LEU A CA 1
ATOM 677 C C . LEU A 1 83 ? 10.488 8.669 -9.248 1.00 89.00 83 LEU A C 1
ATOM 679 O O . LEU A 1 83 ? 11.069 8.569 -10.324 1.00 89.00 83 LEU A O 1
ATOM 683 N N . SER A 1 84 ? 10.952 8.111 -8.129 1.00 85.50 84 SER A N 1
ATOM 684 C CA . SER A 1 84 ? 12.229 7.385 -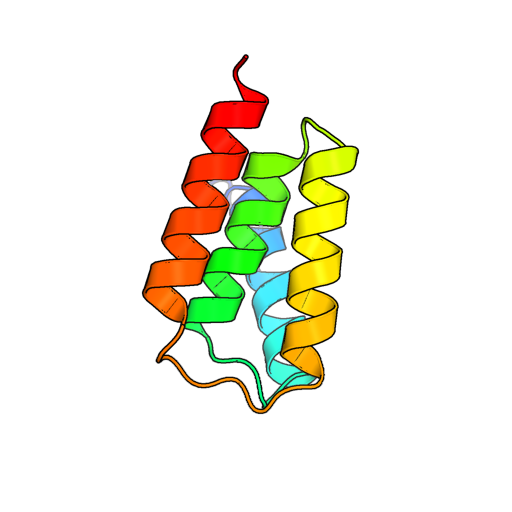8.054 1.00 85.50 84 SER A CA 1
ATOM 685 C C . SER A 1 84 ? 12.266 6.108 -8.906 1.00 85.50 84 SER A C 1
ATOM 687 O O . SER A 1 84 ? 13.334 5.667 -9.311 1.00 85.50 84 SER A O 1
ATOM 689 N N . CYS A 1 85 ? 11.113 5.505 -9.218 1.00 80.69 85 CYS A N 1
ATOM 690 C CA . CYS A 1 85 ? 11.005 4.386 -10.165 1.00 80.69 85 CYS A CA 1
ATOM 691 C C . CYS A 1 85 ? 11.125 4.802 -11.646 1.00 80.69 85 CYS A C 1
ATOM 693 O O . CYS A 1 85 ? 11.183 3.924 -12.511 1.00 80.69 85 CYS A O 1
ATOM 695 N N . GLN A 1 86 ? 11.049 6.101 -11.962 1.00 71.50 86 GLN A N 1
ATOM 696 C CA . GLN A 1 86 ? 11.077 6.623 -13.337 1.00 71.50 86 GLN A CA 1
ATOM 697 C C . GLN A 1 86 ? 12.461 7.116 -13.782 1.00 71.50 86 GLN A C 1
ATOM 699 O O . GLN A 1 86 ? 12.638 7.360 -14.980 1.00 71.50 86 GLN A O 1
ATOM 704 N N . GLU A 1 87 ? 13.407 7.254 -12.853 1.00 57.59 87 GLU A N 1
ATOM 705 C CA . GLU A 1 87 ? 14.813 7.611 -13.104 1.00 57.59 87 GLU A CA 1
ATOM 706 C C . GLU A 1 87 ? 15.688 6.372 -13.355 1.00 57.59 87 GLU A C 1
ATOM 708 O O . GLU A 1 87 ? 16.595 6.472 -14.217 1.00 57.59 87 GLU A O 1
#